Protein AF-A0A077XX32-F1 (afdb_monomer)

pLDDT: mean 77.35, std 14.04, range [43.5, 92.19]

Foldseek 3Di:
DDDDPDPDDPPDDDPDDDDDDDDDDDDDPVNVVVVVVVVVVVCCVVCCVVVVVPPPDDDDD

Mean predicted aligned error: 14.01 Å

Solvent-accessible surface area (backbone atoms only — not comparable to full-atom values): 4379 Å² total; per-residue (Å²): 136,91,86,71,95,60,98,70,56,88,101,56,84,82,90,72,86,74,78,90,84,84,85,87,83,88,80,53,70,69,59,50,52,53,51,50,53,52,48,51,53,49,48,52,53,53,49,45,59,71,66,47,77,75,68,88,80,84,75,97,125

Secondary structure (DSSP, 8-state):
----SSSS-TT---S-PPPPP----PPPHHHHHHHHHHHHHHHHHHHHHHHHTT---S---

Sequence (61 aa):
MIVTSTNNIEGREVLRYFDPISATAVIGVNALSEIGARFVVFASHFFSGFLGARCGNYENK

Structure (mmCIF, N/CA/C/O backbone):
data_AF-A0A077XX32-F1
#
_entry.id   AF-A0A077XX32-F1
#
loop_
_atom_site.group_PDB
_atom_site.id
_atom_site.type_symbol
_atom_site.label_atom_id
_atom_site.label_alt_id
_atom_site.label_comp_id
_atom_site.label_asym_id
_atom_site.label_entity_id
_atom_site.label_seq_id
_atom_site.pdbx_PDB_ins_code
_atom_site.Cartn_x
_atom_site.Cartn_y
_atom_site.Cartn_z
_atom_site.occupancy
_atom_site.B_iso_or_equiv
_atom_site.auth_seq_id
_atom_site.auth_comp_id
_atom_site.auth_asym_id
_atom_site.auth_atom_id
_atom_site.pdbx_PDB_model_num
ATOM 1 N N . MET A 1 1 ? -13.769 2.827 -1.893 1.00 85.50 1 MET A N 1
ATOM 2 C CA . MET A 1 1 ? -13.046 1.567 -1.619 1.00 85.50 1 MET A CA 1
ATOM 3 C C . MET A 1 1 ? -12.204 1.797 -0.377 1.00 85.50 1 MET A C 1
ATOM 5 O O . MET A 1 1 ? -11.477 2.779 -0.357 1.00 85.50 1 MET A O 1
ATOM 9 N N . ILE A 1 2 ? -12.377 0.988 0.669 1.00 86.19 2 ILE A N 1
ATOM 10 C CA . ILE A 1 2 ? -11.553 1.061 1.886 1.00 86.19 2 ILE A CA 1
ATOM 11 C C . ILE A 1 2 ? -10.436 0.031 1.709 1.00 86.19 2 ILE A C 1
ATOM 13 O O . ILE A 1 2 ? -10.734 -1.126 1.429 1.00 86.19 2 ILE A O 1
ATOM 17 N N . VAL A 1 3 ? -9.179 0.457 1.831 1.00 89.69 3 VAL A N 1
ATOM 18 C CA . VAL A 1 3 ? -7.997 -0.414 1.778 1.00 89.69 3 VAL A CA 1
ATOM 19 C C . VAL A 1 3 ? -7.241 -0.209 3.079 1.00 89.69 3 VAL A C 1
ATOM 21 O O . VAL A 1 3 ? -6.952 0.927 3.448 1.00 89.69 3 VAL A O 1
ATOM 24 N N . THR A 1 4 ? -6.964 -1.294 3.790 1.00 91.12 4 THR A N 1
ATOM 25 C CA . THR A 1 4 ? -6.292 -1.256 5.088 1.00 91.12 4 THR A CA 1
ATOM 26 C C . THR A 1 4 ? -5.274 -2.386 5.181 1.00 91.12 4 THR A C 1
ATOM 28 O O . THR A 1 4 ? -5.445 -3.430 4.556 1.00 91.12 4 THR A O 1
ATOM 31 N N . SER A 1 5 ? -4.205 -2.160 5.943 1.00 92.19 5 SER A N 1
ATOM 32 C CA . SER A 1 5 ? -3.237 -3.192 6.328 1.00 92.19 5 SER A CA 1
ATOM 33 C C . SER A 1 5 ? -3.680 -3.980 7.564 1.00 92.19 5 SER A C 1
ATOM 35 O O . SER A 1 5 ? -3.044 -4.967 7.925 1.00 92.19 5 SER A O 1
ATOM 37 N N . THR A 1 6 ? -4.750 -3.541 8.233 1.00 91.00 6 THR A N 1
ATOM 38 C CA . THR A 1 6 ? -5.356 -4.253 9.360 1.00 91.00 6 THR A CA 1
ATOM 39 C C . THR A 1 6 ? -6.223 -5.407 8.868 1.00 91.00 6 THR A C 1
ATOM 41 O O . THR A 1 6 ? -6.782 -5.372 7.777 1.00 91.00 6 THR A O 1
ATOM 44 N N . ASN A 1 7 ? -6.395 -6.427 9.706 1.00 88.06 7 ASN A N 1
ATOM 45 C CA . ASN A 1 7 ? -7.192 -7.600 9.337 1.00 88.06 7 ASN A CA 1
ATOM 46 C C . ASN A 1 7 ? -8.704 -7.321 9.300 1.00 88.06 7 ASN A C 1
ATOM 48 O O . ASN A 1 7 ? -9.445 -8.091 8.701 1.00 88.06 7 ASN A O 1
ATOM 52 N N . ASN A 1 8 ? -9.157 -6.241 9.947 1.00 86.38 8 ASN A N 1
ATOM 53 C CA . ASN A 1 8 ? -10.567 -5.897 10.106 1.00 86.38 8 ASN A CA 1
ATOM 54 C C . ASN A 1 8 ? -10.801 -4.386 9.989 1.00 86.38 8 ASN A C 1
ATOM 56 O O . ASN A 1 8 ? -9.883 -3.579 10.166 1.00 86.38 8 ASN A O 1
ATOM 60 N N . ILE A 1 9 ? -12.059 -4.027 9.728 1.00 91.25 9 ILE A N 1
ATOM 61 C CA . ILE A 1 9 ? -12.562 -2.653 9.747 1.00 91.25 9 ILE A CA 1
ATOM 62 C C . ILE A 1 9 ? -13.419 -2.504 11.006 1.00 91.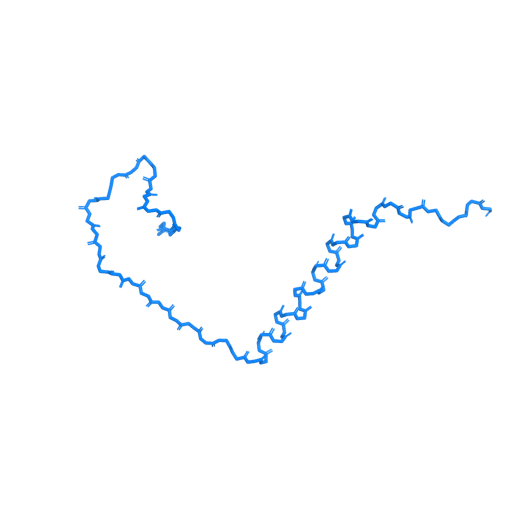25 9 ILE A C 1
ATOM 64 O O . ILE A 1 9 ? -14.486 -3.104 11.103 1.00 91.25 9 ILE A O 1
ATOM 68 N N . GLU 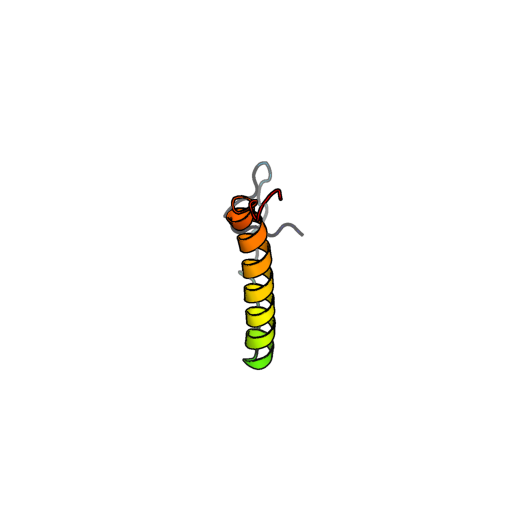A 1 10 ? -12.962 -1.724 11.982 1.00 90.69 10 GLU A N 1
ATOM 69 C CA . GLU A 1 10 ? -13.720 -1.512 13.219 1.00 90.69 10 GLU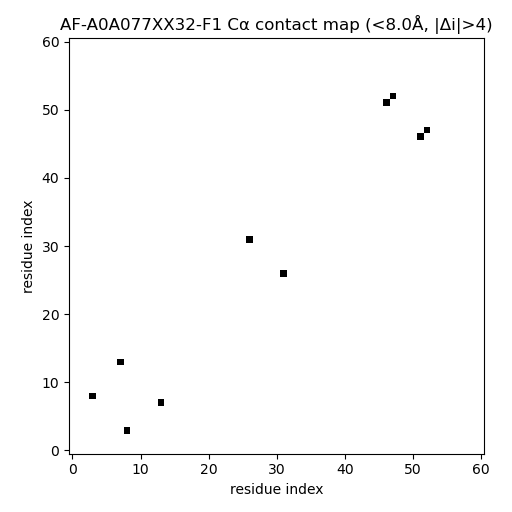 A CA 1
ATOM 70 C C . GLU A 1 10 ? -15.098 -0.888 12.938 1.00 90.69 10 GLU A C 1
ATOM 72 O O . GLU A 1 10 ? -15.251 -0.025 12.071 1.00 90.69 10 GLU A O 1
ATOM 77 N 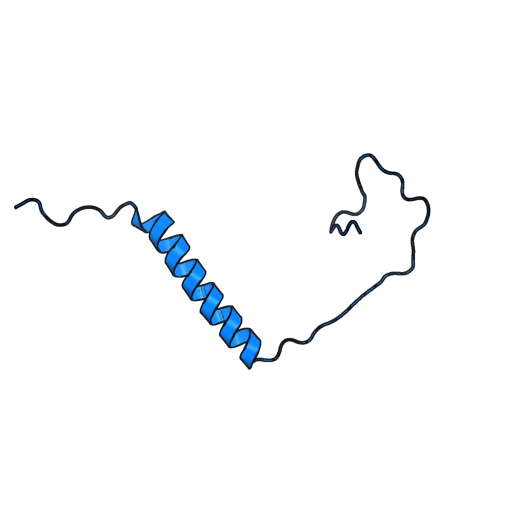N . GLY A 1 11 ? -16.127 -1.35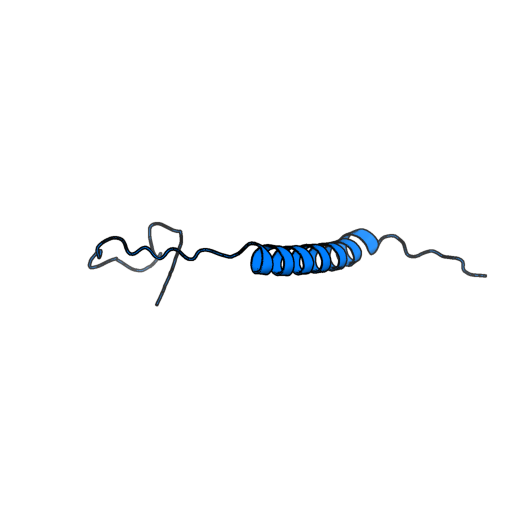6 13.653 1.00 90.62 11 GLY A N 1
ATOM 78 C CA . GLY A 1 11 ? -17.508 -0.898 13.468 1.00 90.62 11 GLY A CA 1
ATOM 79 C C . GLY A 1 11 ? -18.185 -1.386 12.181 1.00 90.62 11 GLY A C 1
ATOM 80 O O . GLY A 1 11 ? -19.275 -0.911 11.858 1.00 90.62 11 GLY A O 1
ATOM 81 N N . ARG A 1 12 ? -17.570 -2.316 11.435 1.00 88.62 12 ARG A N 1
ATOM 82 C CA . ARG A 1 12 ? -18.172 -2.954 10.255 1.00 88.62 12 ARG A CA 1
ATOM 83 C C . ARG A 1 12 ? -17.904 -4.455 10.230 1.00 88.62 12 ARG A C 1
ATOM 85 O O . ARG A 1 12 ? -16.770 -4.891 10.382 1.00 88.62 12 ARG A O 1
ATOM 92 N N . GLU A 1 13 ? -18.941 -5.241 9.958 1.00 88.75 13 GLU A N 1
ATOM 93 C CA . GLU A 1 13 ? -18.801 -6.682 9.734 1.00 88.75 13 GLU A CA 1
ATOM 94 C C . GLU A 1 13 ? -18.518 -6.989 8.257 1.00 88.75 13 GLU A C 1
ATOM 96 O O . GLU A 1 13 ? -19.109 -6.395 7.348 1.00 88.75 13 GLU A O 1
ATOM 101 N N . VAL A 1 14 ? -17.603 -7.928 8.008 1.00 88.44 14 VAL A N 1
ATOM 102 C CA . VAL A 1 14 ? -17.293 -8.414 6.659 1.00 88.44 14 VAL A CA 1
ATOM 103 C C . VAL A 1 14 ? -18.306 -9.495 6.285 1.00 88.44 14 VAL A C 1
ATOM 105 O O . VAL A 1 14 ? -1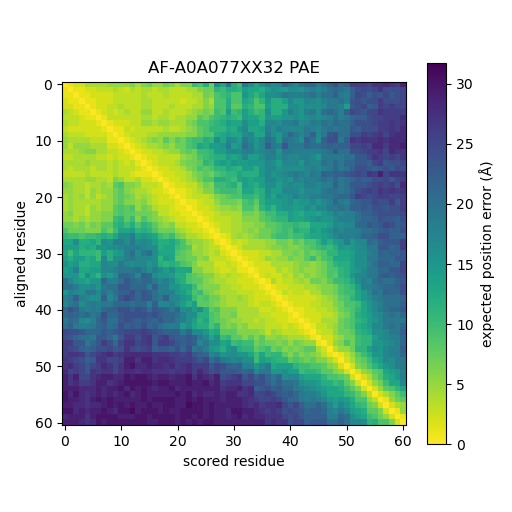8.263 -10.601 6.807 1.00 88.44 14 VAL A O 1
ATOM 108 N N . LEU A 1 15 ? -19.215 -9.185 5.356 1.00 89.88 15 LEU A N 1
ATOM 109 C CA . LEU A 1 15 ? -20.259 -10.126 4.922 1.00 89.88 15 LEU A CA 1
ATOM 110 C C . LEU A 1 15 ? -19.710 -11.281 4.072 1.00 89.88 15 LEU A C 1
ATOM 112 O O . LEU A 1 15 ? -20.245 -12.387 4.114 1.00 89.88 15 LEU A O 1
ATOM 116 N N . ARG A 1 16 ? -18.688 -11.012 3.248 1.00 89.31 16 ARG A N 1
ATOM 117 C CA . ARG A 1 16 ? -18.036 -11.985 2.359 1.00 89.31 16 ARG A CA 1
ATOM 118 C C . ARG A 1 16 ? -16.586 -11.584 2.123 1.00 89.31 16 ARG A C 1
ATOM 120 O O . ARG A 1 16 ? -16.312 -10.418 1.842 1.00 89.31 16 ARG A O 1
ATOM 127 N N . TYR A 1 17 ? -15.690 -12.561 2.188 1.00 90.75 17 TYR A N 1
ATOM 128 C CA . TYR A 1 17 ? -14.316 -12.418 1.722 1.00 90.75 17 TYR A CA 1
ATOM 129 C C . TYR A 1 17 ? -14.246 -12.799 0.242 1.00 90.75 17 TYR A C 1
ATOM 131 O O . TYR A 1 17 ? -14.884 -13.760 -0.184 1.00 90.75 17 TYR A O 1
ATOM 139 N N . PHE A 1 18 ? -13.490 -12.026 -0.529 1.00 88.81 18 PHE 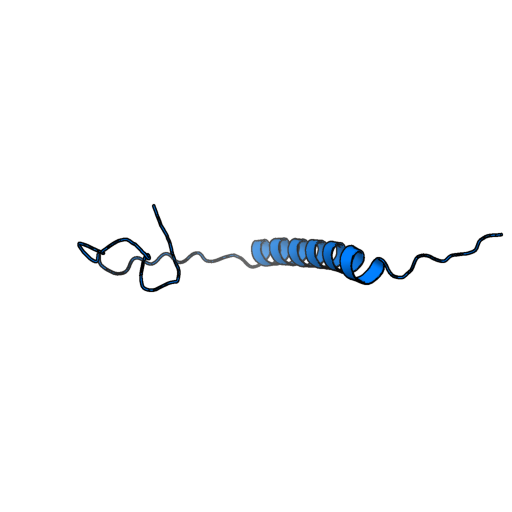A N 1
ATOM 140 C CA . PHE A 1 18 ? -13.121 -12.369 -1.899 1.00 88.81 18 PHE A CA 1
ATOM 141 C C . PHE A 1 18 ? -11.738 -13.021 -1.904 1.00 88.81 18 PHE A C 1
ATOM 143 O O . PHE A 1 18 ? -10.991 -12.890 -0.930 1.00 88.81 18 PHE A O 1
ATOM 150 N N . ASP A 1 19 ? -11.399 -13.697 -3.001 1.00 91.44 19 ASP A N 1
ATOM 151 C CA . ASP A 1 19 ? -10.061 -14.253 -3.184 1.00 91.44 19 ASP A CA 1
ATOM 152 C C . ASP A 1 19 ? -8.986 -13.156 -3.059 1.00 91.44 19 ASP A C 1
ATOM 154 O O . ASP A 1 19 ? -9.248 -11.994 -3.395 1.00 91.44 19 ASP A O 1
ATOM 158 N N . PRO A 1 20 ? -7.773 -13.486 -2.576 1.00 86.81 20 PRO A N 1
ATOM 159 C CA . PRO A 1 20 ? -6.694 -12.515 -2.443 1.00 86.81 20 PRO A CA 1
ATOM 160 C C . PRO A 1 20 ? -6.379 -11.827 -3.776 1.00 86.81 20 PRO A C 1
ATOM 162 O O . PRO A 1 20 ? -6.096 -12.482 -4.777 1.00 86.81 20 PRO A O 1
ATOM 165 N N . ILE A 1 21 ? -6.381 -10.494 -3.772 1.00 89.50 21 ILE A N 1
ATOM 166 C CA . ILE A 1 21 ? -6.024 -9.674 -4.933 1.00 89.50 21 ILE A CA 1
ATOM 167 C C . ILE A 1 21 ? -4.611 -9.136 -4.716 1.00 89.50 21 ILE A C 1
ATOM 169 O O . ILE A 1 21 ? -4.339 -8.481 -3.709 1.00 89.50 21 ILE A O 1
ATOM 173 N N . SER A 1 22 ? -3.717 -9.383 -5.671 1.00 88.69 22 SER A N 1
ATOM 174 C CA . SER A 1 22 ? -2.359 -8.843 -5.668 1.00 88.69 22 SER A CA 1
ATOM 175 C C . SER A 1 22 ? -2.046 -8.160 -6.996 1.00 88.69 22 SER A C 1
ATOM 177 O O . SER A 1 22 ? -2.489 -8.577 -8.064 1.00 88.69 22 SER A O 1
ATOM 179 N N . ALA A 1 23 ? -1.287 -7.071 -6.920 1.00 90.38 23 ALA A N 1
ATOM 180 C CA . ALA A 1 23 ? -0.744 -6.377 -8.075 1.00 90.38 23 ALA A CA 1
ATOM 181 C C . ALA A 1 23 ? 0.723 -6.068 -7.786 1.00 90.38 23 ALA A C 1
ATOM 183 O O . ALA A 1 23 ? 1.060 -5.553 -6.719 1.00 90.38 23 ALA A O 1
ATOM 184 N N 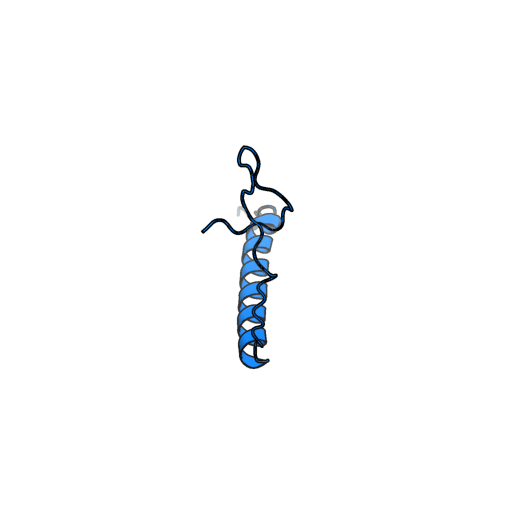. THR A 1 24 ? 1.598 -6.391 -8.731 1.00 89.06 24 THR A N 1
ATOM 185 C CA . THR A 1 24 ? 3.032 -6.122 -8.623 1.00 89.06 24 THR A CA 1
ATOM 186 C C . THR A 1 24 ? 3.421 -5.110 -9.686 1.00 89.06 24 THR A C 1
ATOM 188 O O . THR A 1 24 ? 3.097 -5.282 -10.858 1.00 89.06 24 THR A O 1
ATOM 191 N N . ALA A 1 25 ? 4.131 -4.061 -9.280 1.00 85.62 25 ALA A N 1
ATOM 192 C CA . ALA A 1 25 ? 4.737 -3.097 -10.187 1.00 85.62 25 ALA A CA 1
ATOM 193 C C . ALA A 1 25 ? 6.259 -3.151 -10.030 1.00 85.62 25 ALA A C 1
ATOM 195 O O . ALA A 1 25 ? 6.773 -3.158 -8.912 1.00 85.62 25 ALA A O 1
ATOM 196 N N . VAL A 1 26 ? 6.976 -3.191 -11.153 1.00 87.50 26 VAL A N 1
ATOM 197 C CA . VAL A 1 26 ? 8.442 -3.162 -11.179 1.00 87.50 26 VAL A CA 1
ATOM 198 C C . VAL A 1 26 ? 8.882 -1.737 -11.476 1.00 87.50 26 VAL A C 1
ATOM 200 O O . VAL A 1 26 ? 8.566 -1.190 -12.531 1.00 87.50 26 VAL A O 1
ATOM 203 N N . ILE A 1 27 ? 9.606 -1.129 -10.540 1.00 83.62 27 ILE A N 1
ATOM 204 C CA . ILE A 1 27 ? 10.166 0.210 -10.720 1.00 83.62 27 ILE A CA 1
ATOM 205 C C . ILE A 1 27 ? 11.571 0.060 -11.304 1.00 83.62 27 ILE A C 1
ATOM 207 O O . ILE A 1 27 ? 12.435 -0.583 -10.710 1.00 83.62 27 ILE A O 1
ATOM 211 N N . GLY A 1 28 ? 11.797 0.647 -12.481 1.00 84.38 28 GLY A N 1
ATOM 212 C CA . GLY A 1 28 ? 13.110 0.657 -13.125 1.00 84.38 28 GLY A CA 1
ATOM 213 C C . GLY A 1 28 ? 14.128 1.506 -12.358 1.00 84.38 28 GLY A C 1
ATOM 214 O O . GLY A 1 28 ? 13.771 2.486 -11.705 1.00 84.38 28 GLY A O 1
ATOM 215 N N . VAL A 1 29 ? 15.413 1.163 -12.485 1.00 81.56 29 VAL A N 1
ATOM 216 C CA . VAL A 1 29 ? 16.529 1.802 -11.755 1.00 81.56 29 VAL A CA 1
ATOM 217 C C . VAL A 1 29 ? 16.555 3.325 -11.930 1.00 81.56 29 VAL A C 1
ATOM 219 O O . VAL A 1 29 ? 16.816 4.050 -10.974 1.00 81.56 29 VAL A O 1
ATOM 222 N N . ASN A 1 30 ? 16.199 3.823 -13.116 1.00 81.50 30 ASN A N 1
ATOM 223 C CA . ASN A 1 30 ? 16.159 5.260 -13.402 1.00 81.50 30 ASN A CA 1
ATOM 224 C C . ASN A 1 30 ? 15.095 5.990 -12.562 1.00 81.50 30 ASN A C 1
ATOM 226 O O . ASN A 1 30 ? 15.377 7.036 -11.985 1.00 81.50 30 ASN A O 1
ATOM 230 N N . ALA A 1 31 ? 13.900 5.403 -12.423 1.00 77.00 31 ALA A N 1
ATOM 231 C CA . ALA A 1 31 ? 12.821 5.965 -11.610 1.00 77.00 31 ALA A CA 1
ATOM 232 C C . ALA A 1 31 ? 13.134 5.867 -10.108 1.00 77.00 31 ALA A C 1
ATOM 234 O O . ALA A 1 31 ? 12.851 6.790 -9.348 1.00 77.00 31 ALA A O 1
ATOM 235 N N . LEU A 1 32 ? 13.783 4.780 -9.682 1.00 78.75 32 LEU A N 1
ATOM 236 C CA . LEU A 1 32 ? 14.283 4.618 -8.315 1.00 78.75 32 LEU A CA 1
ATOM 237 C C . LEU A 1 32 ? 15.349 5.663 -7.961 1.00 78.75 32 LEU A C 1
ATOM 239 O O . LEU A 1 32 ? 15.305 6.226 -6.870 1.00 78.75 32 LEU A O 1
ATOM 243 N N . SER A 1 33 ? 16.269 5.958 -8.884 1.00 79.88 33 SER A N 1
ATOM 244 C CA . SER A 1 33 ? 17.303 6.981 -8.693 1.00 79.88 33 SER A CA 1
ATOM 245 C C . SER A 1 33 ? 16.706 8.383 -8.561 1.00 79.88 33 SER A C 1
ATOM 247 O O . SER A 1 33 ? 17.153 9.163 -7.722 1.00 79.88 33 SER A O 1
ATOM 249 N N . GLU A 1 34 ? 15.681 8.711 -9.350 1.00 80.31 34 GLU A N 1
ATOM 250 C CA . GLU A 1 34 ? 15.001 10.009 -9.284 1.00 80.31 34 GLU A CA 1
ATOM 251 C C . GLU A 1 34 ? 14.163 10.158 -8.001 1.00 80.31 34 GLU A C 1
ATOM 253 O O . GLU A 1 34 ? 14.224 11.191 -7.329 1.00 80.31 34 GLU A O 1
ATOM 258 N N . ILE A 1 35 ? 13.433 9.108 -7.604 1.00 83.25 35 ILE A N 1
ATOM 259 C CA . ILE A 1 35 ? 12.684 9.073 -6.337 1.00 83.25 35 ILE A CA 1
ATOM 260 C C . ILE A 1 35 ? 13.644 9.166 -5.147 1.00 83.25 35 ILE A C 1
ATOM 262 O O . ILE A 1 35 ? 13.400 9.943 -4.224 1.00 83.25 35 ILE A O 1
ATOM 266 N N . GLY A 1 36 ? 14.753 8.424 -5.182 1.00 77.00 36 GLY A N 1
ATOM 267 C CA . GLY A 1 36 ? 15.788 8.453 -4.152 1.00 77.00 36 GLY A CA 1
ATOM 268 C C . GLY A 1 36 ? 16.433 9.831 -4.020 1.00 77.00 36 GLY A C 1
ATOM 269 O O . GLY A 1 36 ? 16.529 10.352 -2.911 1.00 77.00 36 GLY A O 1
ATOM 270 N N . ALA A 1 37 ? 16.790 10.473 -5.136 1.00 78.81 37 ALA A N 1
ATOM 271 C CA . ALA A 1 37 ? 17.337 11.830 -5.128 1.00 78.81 37 ALA A CA 1
ATOM 272 C C . ALA A 1 37 ? 16.347 12.841 -4.526 1.00 78.81 37 ALA A C 1
ATOM 274 O O . ALA A 1 37 ? 16.721 13.653 -3.678 1.00 78.81 37 ALA A O 1
ATOM 275 N N . ARG A 1 38 ? 15.062 12.755 -4.893 1.00 78.19 38 ARG A N 1
ATOM 276 C CA . ARG A 1 38 ? 14.008 13.620 -4.338 1.00 78.19 38 ARG A CA 1
ATOM 277 C C . ARG A 1 38 ? 13.749 13.351 -2.857 1.00 78.19 38 ARG A C 1
ATOM 279 O O . ARG A 1 38 ? 13.522 14.300 -2.111 1.00 78.19 38 ARG A O 1
ATOM 286 N N . PHE A 1 39 ? 13.823 12.096 -2.420 1.00 78.25 39 PHE A N 1
ATOM 287 C CA . PHE A 1 39 ? 13.703 11.728 -1.010 1.00 78.25 39 PHE A CA 1
ATOM 288 C C . PHE A 1 39 ? 14.876 12.264 -0.184 1.00 78.25 39 PHE A C 1
ATOM 290 O O . PHE A 1 39 ? 14.653 12.821 0.885 1.00 78.25 39 PHE A O 1
ATOM 297 N N . VAL A 1 40 ? 16.109 12.169 -0.690 1.00 78.44 40 VAL A N 1
ATOM 298 C CA . VAL A 1 40 ? 17.305 12.708 -0.022 1.00 78.44 40 VAL A CA 1
ATOM 299 C C . VAL A 1 40 ? 17.240 14.231 0.094 1.00 78.44 40 VAL A C 1
ATOM 301 O O . VAL A 1 40 ? 17.571 14.763 1.149 1.00 78.44 40 VAL A O 1
ATOM 304 N N . VAL A 1 41 ? 16.766 14.936 -0.939 1.00 79.12 41 VAL A N 1
ATOM 305 C CA . VAL A 1 41 ? 16.560 16.397 -0.896 1.00 79.12 41 VAL A CA 1
ATOM 306 C C . VAL A 1 41 ? 15.433 16.783 0.067 1.00 79.12 41 VAL A C 1
ATOM 308 O O . VAL A 1 41 ? 15.564 17.735 0.832 1.00 79.12 41 VAL A O 1
ATOM 311 N N . PHE A 1 42 ? 14.326 16.039 0.070 1.00 75.94 42 PHE A N 1
ATOM 312 C CA . PHE A 1 42 ? 13.236 16.263 1.019 1.00 75.94 42 PHE A CA 1
ATOM 313 C C . PHE A 1 42 ? 13.694 16.025 2.461 1.00 75.94 42 PHE A C 1
ATOM 315 O O . PHE A 1 42 ? 13.455 16.861 3.326 1.00 75.94 42 PHE A O 1
ATOM 322 N N . ALA A 1 43 ? 14.402 14.923 2.709 1.00 76.38 43 ALA A N 1
ATOM 323 C CA . ALA A 1 43 ? 14.964 14.598 4.007 1.00 76.38 43 ALA A CA 1
ATOM 324 C C . ALA A 1 43 ? 15.985 15.655 4.439 1.00 76.38 43 ALA A C 1
ATOM 326 O O . ALA A 1 43 ? 15.888 16.160 5.549 1.00 76.38 43 ALA A O 1
ATOM 327 N N . SER A 1 44 ? 16.919 16.063 3.579 1.00 77.12 44 SER A N 1
ATOM 328 C CA . SER A 1 44 ? 17.914 17.076 3.942 1.00 77.12 44 SER A CA 1
ATOM 329 C C . SER A 1 44 ? 17.276 18.423 4.276 1.00 77.12 44 SER A C 1
ATOM 331 O O . SER A 1 44 ? 17.702 19.049 5.239 1.00 77.12 44 SER A O 1
ATOM 333 N N . HIS A 1 45 ? 16.230 18.841 3.558 1.00 74.56 45 HIS A N 1
ATOM 334 C CA . HIS A 1 45 ? 15.512 20.090 3.829 1.00 74.56 45 HIS A CA 1
ATOM 335 C C . HIS A 1 45 ? 14.613 20.002 5.076 1.00 74.56 45 HIS A C 1
ATOM 337 O O . HIS A 1 45 ? 14.539 20.935 5.874 1.00 74.56 45 HIS A O 1
ATOM 343 N N . PHE A 1 46 ? 13.960 18.858 5.288 1.00 73.50 46 PHE A N 1
ATOM 344 C CA . PHE A 1 46 ? 13.134 18.605 6.468 1.00 73.50 46 PHE A CA 1
ATOM 345 C C . PHE A 1 46 ? 13.989 18.486 7.738 1.00 73.50 46 PHE A C 1
ATOM 347 O O . PHE A 1 46 ? 13.680 19.095 8.760 1.00 73.50 46 PHE A O 1
ATOM 354 N N . PHE A 1 47 ? 15.110 17.764 7.668 1.00 65.12 47 PHE A N 1
ATOM 355 C CA . PHE A 1 47 ? 16.038 17.595 8.783 1.00 65.12 47 PHE A CA 1
ATOM 356 C C . PHE A 1 47 ? 16.916 18.829 9.017 1.00 65.12 47 PHE A C 1
ATOM 358 O O . PHE A 1 47 ? 17.233 19.098 10.172 1.00 65.12 47 PHE A O 1
ATOM 365 N N . SER A 1 48 ? 17.259 19.627 7.998 1.00 66.19 48 SER A N 1
ATOM 366 C CA . SER A 1 48 ? 17.941 20.914 8.213 1.00 66.19 48 SER A CA 1
ATOM 367 C C . SER A 1 48 ? 17.022 21.945 8.868 1.00 66.19 48 SER A C 1
ATOM 369 O O . SER A 1 48 ? 17.471 22.665 9.752 1.00 66.19 48 SER A O 1
ATOM 371 N N . GLY A 1 49 ? 15.729 21.974 8.534 1.00 61.50 49 GLY A N 1
ATOM 372 C CA . GLY A 1 49 ? 14.750 22.809 9.237 1.00 61.50 49 GLY A CA 1
ATOM 373 C C . GLY A 1 49 ? 14.470 22.333 10.668 1.00 61.50 49 GLY A C 1
ATOM 374 O O . GLY A 1 49 ? 14.361 23.146 11.583 1.00 61.50 49 GLY A O 1
ATOM 375 N N . PHE A 1 50 ? 14.401 21.015 10.882 1.00 57.69 50 PHE A N 1
ATOM 376 C CA . PHE A 1 50 ? 14.074 20.423 12.183 1.00 57.69 50 PHE A CA 1
AT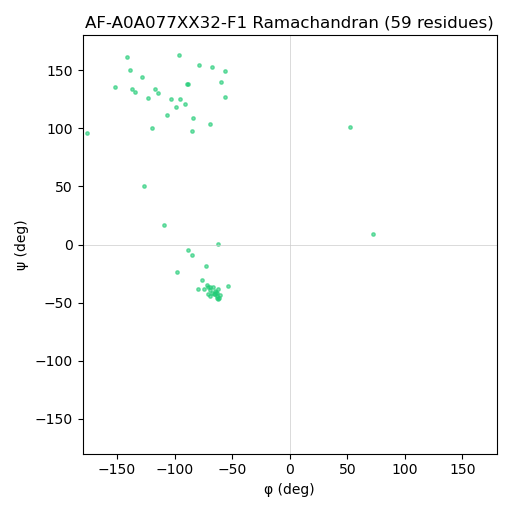OM 377 C C . PHE A 1 50 ? 15.261 20.393 13.165 1.00 57.69 50 PHE A C 1
ATOM 379 O O . PHE A 1 50 ? 15.078 20.640 14.355 1.00 57.69 50 PHE A O 1
ATOM 386 N N . LEU A 1 51 ? 16.484 20.132 12.688 1.00 58.50 51 LEU A N 1
ATOM 387 C CA . LEU A 1 51 ? 17.703 20.093 13.514 1.00 58.50 51 LEU A CA 1
ATOM 388 C C . LEU A 1 51 ? 18.516 21.400 13.454 1.00 58.50 51 LEU A C 1
ATOM 390 O O . LEU A 1 51 ? 19.258 21.696 14.389 1.00 58.50 51 LEU A O 1
ATOM 394 N N . GLY A 1 52 ? 18.374 22.202 12.392 1.00 53.44 52 GLY A N 1
ATOM 395 C CA . GLY A 1 52 ? 19.108 23.459 12.178 1.00 53.44 52 GLY A CA 1
ATOM 396 C C . GLY A 1 52 ? 18.458 24.706 12.785 1.00 53.44 52 GLY A C 1
ATOM 397 O O . GLY A 1 52 ? 19.093 25.756 12.838 1.00 53.44 52 GLY A O 1
ATOM 398 N N . ALA A 1 53 ? 17.255 24.604 13.366 1.00 52.81 53 ALA A N 1
ATOM 399 C CA . ALA A 1 53 ? 16.657 25.684 14.164 1.00 52.81 53 ALA A CA 1
ATOM 400 C C . ALA A 1 53 ? 17.468 26.047 15.437 1.00 52.81 53 ALA A C 1
ATOM 402 O O . ALA A 1 53 ? 17.076 26.934 16.193 1.00 52.81 53 ALA A O 1
ATOM 403 N N . ARG A 1 54 ? 18.604 25.377 15.692 1.00 55.16 54 ARG A N 1
ATOM 404 C CA . ARG A 1 54 ? 19.525 25.643 16.810 1.00 55.16 54 ARG A CA 1
ATOM 405 C C . ARG A 1 54 ? 20.873 26.264 16.421 1.00 55.16 54 ARG A C 1
ATOM 407 O O . ARG A 1 54 ? 21.782 26.254 17.245 1.00 55.16 54 ARG A O 1
ATOM 414 N N . CYS A 1 55 ? 21.031 26.838 15.230 1.00 55.72 55 CYS A N 1
ATOM 415 C CA . CYS A 1 55 ? 22.245 27.597 14.893 1.00 55.72 55 CYS A CA 1
ATOM 416 C C . CYS A 1 55 ? 21.935 29.010 14.379 1.00 55.72 55 CYS A C 1
ATOM 418 O O . CYS A 1 55 ? 22.428 29.441 13.343 1.00 55.72 55 CYS A O 1
ATOM 420 N N . GLY A 1 56 ? 21.111 29.753 15.118 1.00 57.91 56 GLY A N 1
ATOM 421 C CA . GLY A 1 56 ? 21.101 31.209 15.031 1.00 57.91 56 GLY A CA 1
ATOM 422 C C . GLY A 1 56 ? 22.178 31.770 15.949 1.00 57.91 56 GLY A C 1
ATOM 423 O O . GLY A 1 56 ? 21.946 31.838 17.149 1.00 57.91 56 GLY A O 1
ATOM 424 N N . ASN A 1 57 ? 23.349 32.100 15.401 1.00 53.66 57 ASN A N 1
ATOM 425 C CA . ASN A 1 57 ? 24.246 33.152 15.892 1.00 53.66 57 ASN A CA 1
ATOM 426 C C . ASN A 1 57 ? 25.440 33.283 14.938 1.00 53.66 57 ASN A C 1
ATOM 428 O O . ASN A 1 57 ? 26.434 32.577 15.084 1.00 53.66 57 ASN A O 1
ATOM 432 N N . TYR A 1 58 ? 25.360 34.231 14.008 1.00 51.19 58 TYR A N 1
ATOM 433 C CA . TYR A 1 58 ? 26.552 34.944 13.563 1.00 51.19 58 TYR A CA 1
ATOM 434 C C . TYR A 1 58 ? 26.332 36.424 13.864 1.00 51.19 58 TYR A C 1
ATOM 436 O O . TYR A 1 58 ? 25.568 37.105 13.194 1.00 51.19 58 TYR A O 1
ATOM 444 N N . GLU A 1 59 ? 26.950 36.817 14.977 1.00 44.38 59 GLU A N 1
ATOM 445 C CA . GLU A 1 59 ? 27.498 38.137 15.284 1.00 44.38 59 GLU A CA 1
ATOM 446 C C . GLU A 1 59 ? 26.582 39.356 15.111 1.00 44.38 59 GLU A C 1
ATOM 448 O O . GLU A 1 59 ? 26.441 39.945 14.047 1.00 44.38 59 GLU A O 1
ATOM 453 N N . ASN A 1 60 ? 26.071 39.816 16.254 1.00 47.50 60 ASN A N 1
ATOM 454 C CA . ASN A 1 60 ? 25.797 41.225 16.485 1.00 47.50 60 ASN A CA 1
ATOM 455 C C . ASN A 1 60 ? 27.147 41.968 16.582 1.00 47.50 60 ASN A C 1
ATOM 457 O O . ASN A 1 60 ? 27.843 41.841 17.596 1.00 47.50 60 ASN A O 1
ATOM 461 N N . LYS A 1 61 ? 27.521 42.691 15.524 1.00 43.50 61 LYS A N 1
ATOM 462 C CA . LYS A 1 61 ? 28.433 43.842 15.553 1.00 43.50 61 LYS A CA 1
ATOM 463 C C . LYS A 1 61 ? 27.932 44.904 14.588 1.00 43.50 61 LYS A C 1
ATOM 465 O O . LYS A 1 61 ? 27.644 44.540 13.429 1.00 43.50 61 LYS A O 1
#

Radius of gyration: 22.66 Å; Cα contacts (8 Å, |Δi|>4): 5; chains: 1; bounding box: 49×58×30 Å